Protein AF-A0A9D8TCL1-F1 (afdb_monomer_lite)

Radius of gyration: 21.87 Å; chains: 1; bounding box: 54×46×55 Å

pLDDT: mean 88.03, std 8.81, range [56.5, 97.75]

Secondary structure (DSSP, 8-state):
--HHHHHHHHHHHHHHHHHHHHHHHHTT--HHHHHHHHHHHHHHHTTHHHHHHHHHHHHTT----TTTTT------HHHHHHHHHHHHHHHHHHHHHHHTT-----S-THHHHHHHHTT-HHHHHHHHHHHHTSSS-HHHHHHHHHHHHIIIIIHHHHHHHHIIIIIIIH-

Structure (mmCIF, N/CA/C/O backbone):
data_AF-A0A9D8TCL1-F1
#
_entry.id   AF-A0A9D8TCL1-F1
#
loop_
_atom_site.group_PDB
_atom_site.id
_atom_site.type_symbol
_atom_site.label_atom_id
_atom_site.label_alt_id
_atom_site.label_comp_id
_atom_site.label_asym_id
_atom_site.label_entity_id
_atom_site.label_seq_id
_atom_site.pdbx_PDB_ins_code
_atom_site.Cartn_x
_atom_site.Cartn_y
_atom_site.Cartn_z
_atom_site.occupancy
_atom_site.B_iso_or_equiv
_atom_site.auth_seq_id
_atom_site.auth_comp_id
_atom_site.auth_asym_id
_atom_site.auth_atom_id
_atom_site.pdbx_PDB_model_num
ATOM 1 N N . MET A 1 1 ? -27.105 6.426 13.259 1.00 69.12 1 MET A N 1
ATOM 2 C CA . MET A 1 1 ? -26.573 5.905 11.973 1.00 69.12 1 MET A CA 1
ATOM 3 C C . MET A 1 1 ? -25.781 4.635 12.242 1.00 69.12 1 MET A C 1
ATOM 5 O O . MET A 1 1 ? -25.183 4.544 13.306 1.00 69.12 1 MET A O 1
ATOM 9 N N . LYS A 1 2 ? -25.764 3.662 11.319 1.00 86.25 2 LYS A N 1
ATOM 10 C CA . LYS A 1 2 ? -24.891 2.481 11.450 1.00 86.25 2 LYS A CA 1
ATOM 11 C C . LYS A 1 2 ? -23.418 2.914 11.441 1.00 86.25 2 LYS A C 1
ATOM 13 O O . LYS A 1 2 ? -23.067 3.850 10.721 1.00 86.25 2 LYS A O 1
ATOM 18 N N . LYS A 1 3 ? -22.569 2.212 12.196 1.00 86.38 3 LYS A N 1
ATOM 19 C CA . LYS A 1 3 ? -21.117 2.459 12.295 1.00 86.38 3 LYS A CA 1
ATOM 20 C C . LYS A 1 3 ? -20.435 2.512 10.922 1.00 86.38 3 LYS A C 1
ATOM 22 O O . LYS A 1 3 ? -19.649 3.414 10.655 1.00 86.38 3 LYS A O 1
ATOM 27 N N . SER A 1 4 ? -20.817 1.596 10.032 1.00 90.06 4 SER A N 1
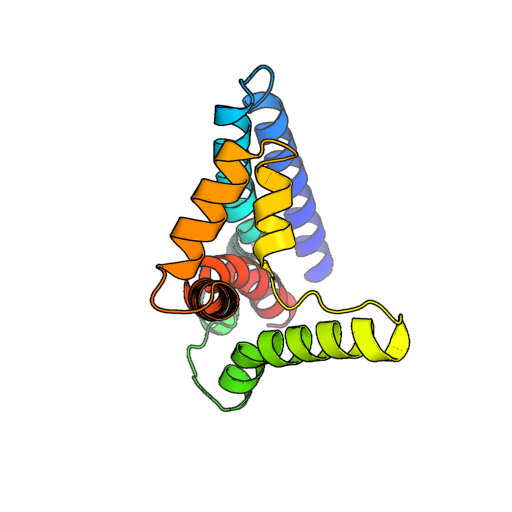ATOM 28 C CA . SER A 1 4 ? -20.366 1.550 8.636 1.00 90.06 4 SER A CA 1
ATOM 29 C C . SER A 1 4 ? -20.674 2.833 7.870 1.00 90.06 4 SER A C 1
ATOM 31 O O . SER A 1 4 ? -19.832 3.320 7.127 1.00 90.06 4 SER A O 1
ATOM 33 N N . ASN A 1 5 ? -21.855 3.418 8.082 1.00 92.81 5 ASN A N 1
ATOM 34 C CA . ASN A 1 5 ? -22.275 4.625 7.377 1.00 92.81 5 ASN A CA 1
ATOM 35 C C . ASN A 1 5 ? -21.518 5.846 7.901 1.00 92.81 5 ASN A C 1
ATOM 37 O O . ASN A 1 5 ? -21.100 6.678 7.109 1.00 92.81 5 ASN A O 1
ATOM 41 N N . GLN A 1 6 ? -21.316 5.947 9.220 1.00 92.69 6 GLN A N 1
ATOM 42 C CA . GLN A 1 6 ? -20.509 7.022 9.812 1.00 92.69 6 GLN A CA 1
ATOM 43 C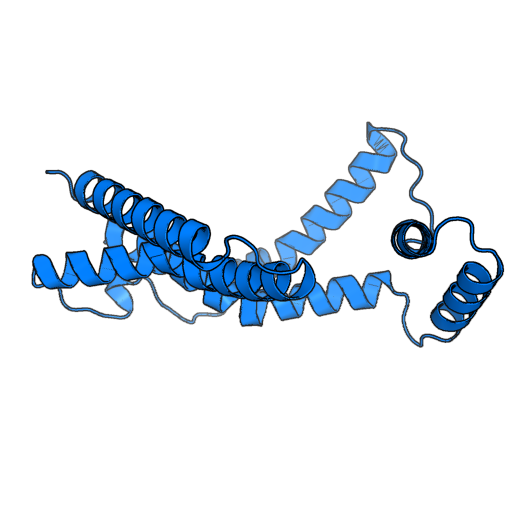 C . GLN A 1 6 ? -19.068 6.978 9.297 1.00 92.69 6 GLN A C 1
ATOM 45 O O . GLN A 1 6 ? -18.519 8.008 8.917 1.00 92.69 6 GLN A O 1
ATOM 50 N N . PHE A 1 7 ? -18.487 5.778 9.236 1.00 94.12 7 PHE A N 1
ATOM 51 C CA . PHE A 1 7 ? -17.155 5.560 8.689 1.00 94.12 7 PHE A CA 1
ATOM 52 C C . PHE A 1 7 ? -17.070 5.926 7.209 1.00 94.12 7 PHE A C 1
ATOM 54 O O . PHE A 1 7 ? -16.237 6.748 6.848 1.00 94.12 7 PHE A O 1
ATOM 61 N N . ALA A 1 8 ? -17.958 5.386 6.370 1.00 94.12 8 ALA A N 1
ATOM 62 C CA . ALA A 1 8 ? -17.958 5.659 4.936 1.00 94.12 8 ALA A CA 1
ATOM 63 C C . ALA A 1 8 ? -18.127 7.155 4.638 1.00 94.12 8 ALA A C 1
ATOM 65 O O . ALA A 1 8 ? -17.354 7.716 3.868 1.00 94.12 8 ALA A O 1
ATOM 66 N N . VAL A 1 9 ? -19.081 7.820 5.301 1.00 95.75 9 VAL A N 1
ATOM 67 C CA . VAL A 1 9 ? -19.299 9.267 5.152 1.00 95.75 9 VAL A CA 1
ATOM 68 C C . VAL A 1 9 ? -18.040 10.044 5.523 1.00 95.75 9 VAL A C 1
ATOM 70 O O . VAL A 1 9 ? -17.637 10.932 4.776 1.00 95.75 9 VAL A O 1
ATOM 73 N N . LEU A 1 10 ? -17.396 9.703 6.642 1.00 95.81 10 LEU A N 1
ATOM 74 C CA . LEU A 1 10 ? -16.198 10.408 7.085 1.00 95.81 10 LEU A CA 1
ATOM 75 C C . LEU A 1 10 ? -14.998 10.157 6.165 1.00 95.81 10 LEU A C 1
ATOM 77 O O . LEU A 1 10 ? -14.307 11.111 5.821 1.00 95.81 10 LEU A O 1
ATOM 81 N N . VAL A 1 11 ? -14.758 8.911 5.744 1.00 95.81 11 VAL A N 1
ATOM 82 C CA . VAL A 1 11 ? -13.676 8.578 4.802 1.00 95.81 11 VAL A CA 1
ATOM 83 C C . VAL A 1 11 ? -13.880 9.324 3.490 1.00 95.81 11 VAL A C 1
ATOM 85 O O . VAL A 1 11 ? -12.947 9.961 3.010 1.00 95.81 11 VAL A O 1
ATOM 88 N N . CYS A 1 12 ? -15.098 9.312 2.937 1.00 96.31 12 CYS A N 1
ATOM 89 C CA . CYS A 1 12 ? -15.417 10.050 1.718 1.00 96.31 12 CYS A CA 1
ATOM 90 C C . CYS A 1 12 ? -15.222 11.558 1.907 1.00 96.31 12 CYS A C 1
ATOM 92 O O . CYS A 1 12 ? -14.590 12.196 1.071 1.00 96.31 12 CYS A O 1
ATOM 94 N N . ALA A 1 13 ? -15.708 12.134 3.009 1.00 97.44 13 ALA A N 1
ATOM 95 C CA . ALA A 1 13 ? -15.544 13.559 3.282 1.00 97.44 13 ALA A CA 1
ATOM 96 C C . ALA A 1 13 ? -14.060 13.955 3.368 1.00 97.44 13 ALA A C 1
ATOM 98 O O . ALA A 1 13 ? -13.636 14.896 2.697 1.00 97.44 13 ALA A O 1
ATOM 99 N N . LEU A 1 14 ? -13.254 13.212 4.133 1.00 97.00 14 LEU A N 1
ATOM 100 C CA . LEU A 1 14 ? -11.813 13.457 4.233 1.00 97.00 14 LEU A CA 1
ATOM 101 C C . LEU A 1 14 ? -11.104 13.249 2.892 1.00 97.00 14 LEU A C 1
ATOM 103 O O . LEU A 1 14 ? -10.222 14.029 2.551 1.00 97.00 14 LEU A O 1
ATOM 107 N N . SER A 1 15 ? -11.512 12.243 2.120 1.00 97.00 15 SER A N 1
ATOM 108 C CA . SER A 1 15 ? -11.016 11.972 0.769 1.00 97.00 15 SER A CA 1
ATOM 109 C C . SER A 1 15 ? -11.240 13.157 -0.169 1.00 97.00 15 SER A C 1
ATOM 111 O O . SER A 1 15 ? -10.281 13.635 -0.775 1.00 97.00 15 SER A O 1
ATOM 113 N N . PHE A 1 16 ? -12.463 13.690 -0.242 1.00 97.44 16 PHE A N 1
ATOM 114 C CA . PHE A 1 16 ? -12.770 14.848 -1.084 1.00 97.44 16 PHE A CA 1
ATOM 115 C C . PHE A 1 16 ? -12.029 16.106 -0.633 1.00 97.44 16 PHE A C 1
ATOM 117 O O . PHE A 1 16 ? -11.515 16.842 -1.474 1.00 97.44 16 PHE A O 1
ATOM 124 N N . VAL A 1 17 ? -11.920 16.342 0.678 1.00 97.75 17 VAL A N 1
ATOM 125 C CA . VAL A 1 17 ? -11.144 17.469 1.218 1.00 97.75 17 VAL A CA 1
ATOM 126 C C . VAL A 1 17 ? -9.663 17.324 0.866 1.00 97.75 17 VAL A C 1
ATOM 128 O O . VAL A 1 17 ? -9.068 18.263 0.342 1.00 97.75 17 VAL A O 1
ATOM 131 N N . ALA A 1 18 ? -9.073 16.147 1.084 1.00 97.25 18 ALA A N 1
ATOM 132 C CA . ALA A 1 18 ? -7.676 15.874 0.763 1.00 97.25 18 ALA A CA 1
ATOM 133 C C . ALA A 1 18 ? -7.401 16.026 -0.740 1.00 97.25 18 ALA A C 1
ATOM 135 O O . ALA A 1 18 ? -6.431 16.677 -1.124 1.00 97.25 18 ALA A O 1
ATOM 136 N N . ALA A 1 19 ? -8.278 15.487 -1.591 1.00 96.00 19 ALA A N 1
ATOM 137 C CA . ALA A 1 19 ? -8.183 15.617 -3.041 1.00 96.00 19 ALA A CA 1
ATOM 138 C C . ALA A 1 19 ? -8.330 17.077 -3.499 1.00 96.00 19 ALA A C 1
ATOM 140 O O . ALA A 1 19 ? -7.582 17.523 -4.366 1.00 96.00 19 ALA A O 1
ATOM 141 N N . GLY A 1 20 ? -9.244 17.839 -2.892 1.00 97.19 20 GLY A N 1
ATOM 142 C CA . GLY A 1 20 ? -9.421 19.265 -3.164 1.00 97.19 20 GLY A CA 1
ATOM 143 C C . GLY A 1 20 ? -8.183 20.082 -2.795 1.00 97.19 20 GLY A C 1
ATOM 144 O O . GLY A 1 20 ? -7.703 20.868 -3.610 1.00 97.19 20 GLY A O 1
ATOM 145 N N . ILE A 1 21 ? -7.615 19.847 -1.608 1.00 97.00 21 ILE A N 1
ATOM 146 C CA . ILE A 1 21 ? -6.363 20.482 -1.170 1.00 97.00 21 ILE A CA 1
ATOM 147 C C . ILE A 1 21 ? -5.227 20.128 -2.131 1.00 97.00 21 ILE A C 1
ATOM 149 O O . ILE A 1 21 ? -4.521 21.021 -2.600 1.00 97.00 21 ILE A O 1
ATOM 153 N N . PHE A 1 22 ? -5.063 18.846 -2.465 1.00 96.88 22 PHE A N 1
ATOM 154 C CA . PHE A 1 22 ? -4.042 18.390 -3.406 1.00 96.88 22 PHE A CA 1
ATOM 155 C C . PHE A 1 22 ? -4.186 19.065 -4.771 1.00 96.88 22 PHE A C 1
ATOM 157 O O . PHE A 1 22 ? -3.227 19.626 -5.293 1.00 96.88 22 PHE A O 1
ATOM 164 N N . TYR A 1 23 ? -5.393 19.077 -5.331 1.00 96.25 23 TYR A N 1
ATOM 165 C CA . TYR A 1 23 ? -5.664 19.712 -6.613 1.00 96.25 23 TYR A CA 1
ATOM 166 C C . TYR A 1 23 ? -5.338 21.210 -6.600 1.00 96.25 23 TYR A C 1
ATOM 168 O O . TYR A 1 23 ? -4.656 21.697 -7.497 1.00 96.25 23 TYR A O 1
ATOM 176 N N . LEU A 1 24 ? -5.781 21.946 -5.577 1.00 97.06 24 LEU A N 1
ATOM 177 C CA . LEU A 1 24 ? -5.541 23.388 -5.478 1.00 97.06 24 LEU A CA 1
ATOM 178 C C . LEU A 1 24 ? -4.060 23.722 -5.266 1.00 97.06 24 LEU A C 1
ATOM 180 O O . LEU A 1 24 ? -3.554 24.657 -5.879 1.00 97.06 24 LEU A O 1
ATOM 184 N N . SER A 1 25 ? -3.370 22.945 -4.432 1.00 94.94 25 SER A N 1
ATOM 185 C CA . SER A 1 25 ? -1.954 23.150 -4.102 1.00 94.94 25 SER A CA 1
ATOM 186 C C . SER A 1 25 ? -0.998 22.775 -5.228 1.00 94.94 25 SER A C 1
ATOM 188 O O . SER A 1 25 ? 0.100 23.314 -5.274 1.00 94.94 25 SER A O 1
ATOM 190 N N . THR A 1 26 ? -1.396 21.883 -6.138 1.00 95.69 26 THR A N 1
ATOM 191 C CA . THR A 1 26 ? -0.528 21.397 -7.225 1.00 95.69 26 THR A CA 1
ATOM 192 C C . THR A 1 26 ? -0.750 22.096 -8.565 1.00 95.69 26 THR A C 1
ATOM 194 O O . THR A 1 26 ? -0.031 21.835 -9.533 1.00 95.69 26 THR A O 1
ATOM 197 N N . ARG A 1 27 ? -1.716 23.020 -8.642 1.00 93.19 27 ARG A N 1
ATOM 198 C CA . ARG A 1 27 ? -1.981 23.807 -9.852 1.00 93.19 27 ARG A CA 1
ATOM 199 C C . ARG A 1 27 ? -0.746 24.598 -10.284 1.00 93.19 27 ARG A C 1
ATOM 201 O O . ARG A 1 27 ? -0.172 25.350 -9.505 1.00 93.19 27 ARG A O 1
ATOM 208 N N . GLY A 1 28 ? -0.378 24.458 -11.557 1.00 91.94 28 GLY A N 1
ATOM 209 C CA . GLY A 1 28 ? 0.726 25.207 -12.164 1.00 91.94 28 GLY A CA 1
ATOM 210 C C . GLY A 1 28 ? 2.126 24.743 -11.752 1.00 91.94 28 GLY A C 1
ATOM 211 O O . GLY A 1 28 ? 3.098 25.401 -12.112 1.00 91.94 28 GLY A O 1
ATOM 212 N N . MET A 1 29 ? 2.253 23.630 -11.019 1.00 95.12 29 MET A N 1
ATOM 213 C CA . MET A 1 29 ? 3.559 23.025 -10.760 1.00 95.12 29 MET A CA 1
ATOM 214 C C . MET A 1 29 ? 4.162 22.435 -12.033 1.00 95.12 29 MET A C 1
ATOM 216 O O . MET A 1 29 ? 3.454 21.917 -12.898 1.00 95.12 29 MET A O 1
ATOM 220 N N . ASP A 1 30 ? 5.491 22.462 -12.111 1.00 95.88 30 ASP A N 1
ATOM 221 C CA . ASP A 1 30 ? 6.225 21.703 -13.114 1.00 95.88 30 ASP A CA 1
ATOM 222 C C . ASP A 1 30 ? 6.029 20.188 -12.926 1.00 95.88 30 ASP A C 1
ATOM 224 O O . ASP A 1 30 ? 5.715 19.703 -11.833 1.00 95.88 30 ASP A O 1
ATOM 228 N N . ALA A 1 31 ? 6.234 19.432 -14.007 1.00 93.19 31 ALA A N 1
ATOM 229 C CA . ALA A 1 31 ? 5.980 17.995 -14.034 1.00 93.19 31 ALA A CA 1
ATOM 230 C C . ALA A 1 31 ? 6.785 17.231 -12.969 1.00 93.19 31 ALA A C 1
ATOM 232 O O . ALA A 1 31 ? 6.252 16.323 -12.334 1.00 93.19 31 ALA A O 1
ATOM 233 N N . THR A 1 32 ? 8.041 17.610 -12.729 1.00 93.12 32 THR A N 1
ATOM 234 C CA . THR A 1 32 ? 8.915 16.915 -11.777 1.00 93.12 32 THR A CA 1
ATOM 235 C C . THR A 1 32 ? 8.430 17.107 -10.343 1.00 93.12 32 THR A C 1
ATOM 237 O O . THR A 1 32 ? 8.250 16.127 -9.617 1.00 93.12 32 THR A O 1
ATOM 240 N N . LYS A 1 33 ? 8.145 18.349 -9.930 1.00 93.06 33 LYS A N 1
ATOM 241 C CA . LYS A 1 33 ? 7.588 18.623 -8.595 1.00 93.06 33 LYS A CA 1
ATOM 242 C C . LYS A 1 33 ? 6.219 17.985 -8.410 1.00 93.06 33 LYS A C 1
ATOM 244 O O . LYS A 1 33 ? 5.965 17.404 -7.354 1.00 93.06 33 LYS A O 1
ATOM 249 N N . PHE A 1 34 ? 5.372 18.042 -9.439 1.00 94.50 34 PHE A N 1
ATOM 250 C CA . PHE A 1 34 ? 4.062 17.405 -9.414 1.00 94.50 34 PHE A CA 1
ATOM 251 C C . PHE A 1 34 ? 4.175 15.903 -9.138 1.00 94.50 34 PHE A C 1
ATOM 253 O O . PHE A 1 34 ? 3.478 15.396 -8.263 1.00 94.50 34 PHE A O 1
ATOM 260 N N . GLN A 1 35 ? 5.077 15.189 -9.823 1.00 93.19 35 GLN A N 1
ATOM 261 C CA . GLN A 1 35 ? 5.250 13.747 -9.618 1.00 93.19 35 GLN A CA 1
ATOM 262 C C . GLN A 1 35 ? 5.712 13.407 -8.197 1.00 93.19 35 GLN A C 1
ATOM 264 O O . GLN A 1 35 ? 5.148 12.502 -7.580 1.00 93.19 35 GLN A O 1
ATOM 269 N N . THR A 1 36 ? 6.675 14.151 -7.649 1.00 93.75 36 THR A N 1
ATOM 270 C CA . THR A 1 36 ? 7.162 13.932 -6.278 1.00 93.75 36 THR A CA 1
ATOM 271 C C . THR A 1 36 ? 6.061 14.168 -5.244 1.00 93.75 36 THR A C 1
ATOM 273 O O . THR A 1 36 ? 5.839 13.334 -4.366 1.00 93.75 36 THR A O 1
ATOM 276 N N . ILE A 1 37 ? 5.326 15.276 -5.364 1.00 95.31 37 ILE A N 1
ATOM 277 C CA . ILE A 1 37 ? 4.239 15.612 -4.434 1.00 95.31 37 ILE A CA 1
ATOM 278 C C . ILE A 1 37 ? 3.082 14.622 -4.576 1.00 95.31 37 ILE A C 1
ATOM 280 O O . ILE A 1 37 ? 2.518 14.198 -3.570 1.00 95.31 37 ILE A O 1
ATOM 284 N N . ARG A 1 38 ? 2.763 14.188 -5.801 1.00 95.25 38 ARG A N 1
ATOM 285 C CA . ARG A 1 38 ? 1.757 13.152 -6.062 1.00 95.25 38 ARG A CA 1
ATOM 286 C C . ARG A 1 38 ? 2.118 11.833 -5.394 1.00 95.25 38 ARG A C 1
ATOM 288 O O . ARG A 1 38 ? 1.248 11.239 -4.766 1.00 95.25 38 ARG A O 1
ATOM 295 N N . ALA A 1 39 ? 3.370 11.391 -5.508 1.00 93.25 39 ALA A N 1
ATOM 296 C CA . ALA A 1 39 ? 3.828 10.157 -4.880 1.00 93.25 39 ALA A CA 1
ATOM 297 C C . ALA A 1 39 ? 3.651 10.221 -3.356 1.00 93.25 39 ALA A C 1
ATOM 299 O O . ALA A 1 39 ? 3.000 9.352 -2.778 1.00 93.25 39 ALA A O 1
ATOM 300 N N . LEU A 1 40 ? 4.125 11.299 -2.720 1.00 94.12 40 LEU A N 1
ATOM 301 C CA . LEU A 1 40 ? 3.955 11.510 -1.279 1.00 94.12 40 LEU A CA 1
ATOM 302 C C . LEU A 1 40 ? 2.479 11.552 -0.881 1.00 94.12 40 LEU A C 1
ATOM 304 O O . LEU A 1 40 ? 2.070 10.832 0.028 1.00 94.12 40 LEU A O 1
ATOM 308 N N . PHE A 1 41 ? 1.671 12.348 -1.584 1.00 95.94 41 PHE A N 1
ATOM 309 C CA . PHE A 1 41 ? 0.241 12.446 -1.322 1.00 95.94 41 PHE A CA 1
ATOM 310 C C . PHE A 1 41 ? -0.429 11.077 -1.411 1.00 95.94 41 PHE A C 1
ATOM 312 O O . PHE A 1 41 ? -1.119 10.701 -0.474 1.00 95.94 41 PHE A O 1
ATOM 319 N N . SER A 1 42 ? -0.182 10.306 -2.475 1.00 92.81 42 SER A N 1
ATOM 320 C CA . SER A 1 42 ? -0.784 8.980 -2.646 1.00 92.81 42 SER A CA 1
ATOM 321 C C . SER A 1 42 ? -0.412 8.009 -1.525 1.00 92.81 42 SER A C 1
ATOM 323 O O . SER A 1 42 ? -1.291 7.318 -1.015 1.00 92.81 42 SER A O 1
ATOM 325 N N . SER A 1 43 ? 0.844 8.024 -1.068 1.00 92.19 43 SER A N 1
ATOM 326 C CA . SER A 1 43 ? 1.284 7.204 0.060 1.00 92.19 43 SER A CA 1
ATOM 327 C C . SER A 1 43 ? 0.546 7.580 1.343 1.00 9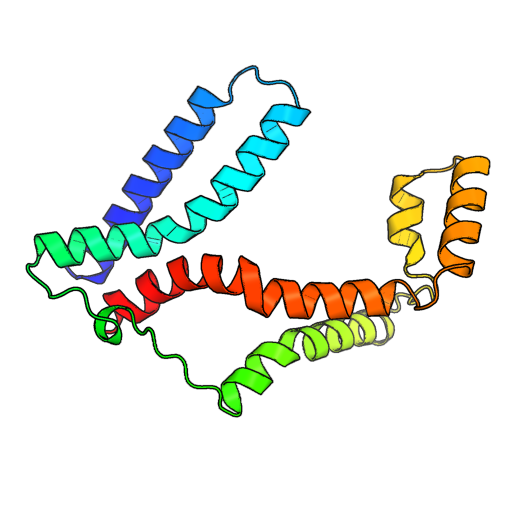2.19 43 SER A C 1
ATOM 329 O O . SER A 1 43 ? 0.010 6.717 2.029 1.00 92.19 43 SER A O 1
ATOM 331 N N . PHE A 1 44 ? 0.456 8.875 1.664 1.00 93.62 44 PHE A N 1
ATOM 332 C CA . PHE A 1 44 ? -0.222 9.311 2.888 1.00 93.62 44 PHE A CA 1
ATOM 333 C C . PHE A 1 44 ? -1.748 9.224 2.806 1.00 93.62 44 PHE A C 1
ATOM 335 O O . PHE A 1 44 ? -2.417 9.067 3.827 1.00 93.62 44 PHE A O 1
ATOM 342 N N . TYR A 1 45 ? -2.305 9.275 1.600 1.00 94.94 45 TYR A N 1
ATOM 343 C CA . TYR A 1 45 ? -3.732 9.133 1.353 1.00 94.94 45 TYR A CA 1
ATOM 344 C C . TYR A 1 45 ? -4.258 7.750 1.776 1.00 94.94 45 TYR A C 1
ATOM 346 O O . TYR A 1 45 ? -5.392 7.645 2.242 1.00 94.94 45 TYR A O 1
ATOM 354 N N . MET A 1 46 ? -3.420 6.706 1.735 1.00 94.19 46 MET A N 1
ATOM 355 C CA . MET A 1 46 ? -3.761 5.366 2.244 1.00 94.19 46 MET A CA 1
ATOM 356 C C . MET A 1 46 ? -4.050 5.340 3.756 1.00 94.19 46 MET A C 1
ATOM 358 O O . MET A 1 46 ? -4.688 4.414 4.250 1.00 94.19 46 MET A O 1
ATOM 362 N N . PHE A 1 47 ? -3.652 6.368 4.517 1.00 95.56 47 PHE A N 1
ATOM 363 C CA . PHE A 1 47 ? -3.984 6.474 5.942 1.00 95.56 47 PHE A CA 1
ATOM 364 C C . PHE A 1 47 ? -5.356 7.093 6.219 1.00 95.56 47 PHE A C 1
ATOM 366 O O . PHE A 1 47 ? -5.759 7.151 7.382 1.00 95.56 47 PHE A O 1
ATOM 373 N N . LEU A 1 48 ? -6.105 7.543 5.206 1.00 95.44 48 LEU A N 1
ATOM 374 C CA . LEU A 1 48 ? -7.434 8.119 5.427 1.00 95.44 48 LEU A CA 1
ATOM 375 C C . LEU A 1 48 ? -8.397 7.177 6.176 1.00 95.44 48 LEU A C 1
ATOM 377 O O . LEU A 1 48 ? -9.026 7.650 7.125 1.00 95.44 48 LEU A O 1
ATOM 381 N N . PRO A 1 49 ? -8.486 5.865 5.866 1.00 94.56 49 PRO A N 1
ATOM 382 C CA . PRO A 1 49 ? -9.302 4.927 6.639 1.00 94.56 49 PRO A CA 1
ATOM 383 C C . PRO A 1 49 ? -8.899 4.869 8.121 1.00 94.56 49 PRO A C 1
ATOM 385 O O . PRO A 1 49 ? -9.764 4.915 9.001 1.00 94.56 49 PRO A O 1
ATOM 388 N N . LEU A 1 50 ? -7.595 4.840 8.419 1.00 94.75 50 LEU A N 1
ATOM 389 C CA . LEU A 1 50 ? -7.089 4.908 9.791 1.00 94.75 50 LEU A CA 1
ATOM 390 C C . LEU A 1 50 ? -7.495 6.225 10.459 1.00 94.75 50 LEU A C 1
ATOM 392 O O . LEU A 1 50 ? -8.061 6.197 11.548 1.00 94.75 50 LEU A O 1
ATOM 396 N N . ILE A 1 51 ? -7.272 7.372 9.819 1.00 95.38 51 ILE A N 1
ATOM 397 C CA . ILE A 1 51 ? -7.631 8.682 10.383 1.00 95.38 51 ILE A CA 1
ATOM 398 C C . ILE A 1 51 ? -9.131 8.734 10.697 1.00 95.38 51 ILE A C 1
ATOM 400 O O . ILE A 1 51 ? -9.513 9.103 11.808 1.00 95.38 51 ILE A O 1
ATOM 404 N N . SER A 1 52 ? -9.986 8.289 9.771 1.00 94.81 52 SER A N 1
ATOM 405 C CA . SER A 1 52 ? -11.431 8.209 9.998 1.00 94.81 52 SER A CA 1
ATOM 406 C C . SER A 1 52 ? -11.786 7.311 11.179 1.00 94.81 52 SER A C 1
ATOM 408 O O . SER A 1 52 ? -12.637 7.677 11.991 1.00 94.81 52 SER A O 1
ATOM 410 N N . SER A 1 53 ? -11.118 6.163 11.319 1.00 93.56 53 SER A N 1
ATOM 411 C CA . SER A 1 53 ? -11.338 5.284 12.467 1.00 93.56 53 SER A CA 1
ATOM 412 C C . SER A 1 53 ? -10.957 5.945 13.789 1.00 93.56 53 SER A C 1
ATOM 414 O O . SER A 1 53 ? -11.748 5.913 14.728 1.00 93.56 53 SER A O 1
ATOM 416 N N . LEU A 1 54 ? -9.799 6.609 13.859 1.00 94.12 54 LEU A N 1
ATOM 417 C CA . LEU A 1 54 ? -9.317 7.269 15.071 1.00 94.12 54 LEU A CA 1
ATOM 418 C C . LEU A 1 54 ? -10.242 8.416 15.486 1.00 94.12 54 LEU A C 1
ATOM 420 O O . LEU A 1 54 ? -10.603 8.520 16.660 1.00 94.12 54 LEU A O 1
ATOM 424 N N . VAL A 1 55 ? -10.685 9.228 14.522 1.00 94.69 55 VAL A N 1
ATOM 425 C CA . VAL A 1 55 ? -11.649 10.313 14.749 1.00 94.69 55 VAL A CA 1
ATOM 426 C C . VAL A 1 55 ? -12.961 9.755 15.297 1.00 94.69 55 VAL A C 1
ATOM 428 O O . VAL A 1 55 ? -13.443 10.217 16.329 1.00 94.69 55 VAL A O 1
ATOM 431 N N . LEU A 1 56 ? -13.525 8.719 14.673 1.00 93.56 56 LEU A N 1
ATOM 432 C CA . LEU A 1 56 ? -14.782 8.139 15.143 1.00 93.56 56 LEU A CA 1
ATOM 433 C C . LEU A 1 56 ? -14.642 7.399 16.472 1.00 93.56 56 LEU A C 1
ATOM 435 O O . LEU A 1 56 ? -15.580 7.398 17.265 1.00 93.56 56 LEU A O 1
ATOM 439 N N . MET A 1 57 ? -13.507 6.758 16.742 1.00 91.88 57 MET A N 1
ATOM 440 C CA . MET A 1 57 ? -13.239 6.171 18.054 1.00 91.88 57 MET A CA 1
ATOM 441 C C . MET A 1 57 ? -13.206 7.249 19.126 1.00 91.88 57 MET A C 1
ATOM 443 O O . MET A 1 57 ? -13.820 7.066 20.171 1.00 91.88 57 MET A O 1
ATOM 447 N N . LYS A 1 58 ? -12.569 8.388 18.839 1.00 92.56 58 LYS A N 1
ATOM 448 C CA . LYS A 1 58 ? -12.521 9.524 19.755 1.00 92.56 58 LYS A CA 1
ATOM 449 C C . LYS A 1 58 ? -13.900 10.144 19.992 1.00 92.56 58 LYS A C 1
ATOM 451 O O . LYS A 1 58 ? -14.225 10.412 21.137 1.00 92.56 58 LYS A O 1
ATOM 456 N N . ILE A 1 59 ? -14.709 10.324 18.944 1.00 93.12 59 ILE A N 1
ATOM 457 C CA . ILE A 1 59 ? -16.079 10.865 19.047 1.00 93.12 59 ILE A CA 1
ATOM 458 C C . ILE A 1 59 ? -16.992 9.950 19.872 1.00 93.12 59 ILE A C 1
ATOM 460 O O . ILE A 1 59 ? -17.869 10.429 20.577 1.00 93.12 59 ILE A O 1
ATOM 464 N N . ASN A 1 60 ? -16.797 8.634 19.776 1.00 90.06 60 ASN A N 1
ATOM 465 C CA . ASN A 1 60 ? -17.613 7.646 20.482 1.00 90.06 60 ASN A CA 1
ATOM 466 C C . ASN A 1 60 ? -16.970 7.163 21.799 1.00 90.06 60 ASN A C 1
ATOM 468 O O . ASN A 1 60 ? -17.316 6.078 22.266 1.00 90.06 60 ASN A O 1
ATOM 472 N N . ASP A 1 61 ? -15.984 7.892 22.335 1.00 87.75 61 ASP A N 1
ATOM 473 C CA . ASP A 1 61 ? -15.243 7.568 23.567 1.00 87.75 61 ASP A CA 1
ATOM 474 C C . ASP A 1 61 ? -14.696 6.126 23.640 1.00 87.75 61 ASP A C 1
ATOM 476 O O . ASP A 1 61 ? -14.539 5.521 24.705 1.00 87.75 61 ASP A O 1
ATOM 480 N N . LYS A 1 62 ? -14.352 5.549 22.484 1.00 86.44 62 LYS A N 1
ATOM 481 C CA . LYS A 1 62 ? -13.729 4.227 22.396 1.00 86.44 62 LYS A CA 1
ATOM 482 C C . LYS A 1 62 ? -12.225 4.333 22.628 1.00 86.44 62 LYS A C 1
ATOM 484 O O . LYS A 1 62 ? -11.532 5.131 21.999 1.00 86.44 62 LYS A O 1
ATOM 489 N N . LYS A 1 63 ? -11.693 3.453 23.482 1.00 86.88 63 LYS A N 1
ATOM 490 C CA . LYS A 1 63 ? -10.247 3.350 23.724 1.00 86.88 63 LYS A CA 1
ATOM 491 C C . LYS A 1 63 ? -9.510 2.936 22.448 1.00 86.88 63 LYS A C 1
ATOM 493 O O . LYS A 1 63 ? -9.790 1.881 21.877 1.00 86.88 63 LYS A O 1
ATOM 498 N N . ILE A 1 64 ? -8.527 3.737 22.047 1.00 88.44 64 ILE A N 1
ATOM 499 C CA . ILE A 1 64 ? -7.609 3.423 20.948 1.00 88.44 64 ILE A CA 1
ATOM 500 C C . ILE A 1 64 ? -6.615 2.383 21.460 1.00 88.44 64 ILE A C 1
ATOM 502 O O . ILE A 1 64 ? -5.765 2.673 22.296 1.00 88.44 64 ILE A O 1
ATOM 506 N N . THR A 1 65 ? -6.772 1.144 21.006 1.00 86.12 65 THR A N 1
ATOM 507 C CA . THR A 1 65 ? -5.931 0.009 21.403 1.00 86.12 65 THR A CA 1
ATOM 508 C C . THR A 1 65 ? -5.496 -0.763 20.165 1.00 86.12 65 THR A C 1
ATOM 510 O O . THR A 1 65 ? -6.182 -0.733 19.144 1.00 86.12 65 THR A O 1
ATOM 513 N N . SER A 1 66 ? -4.390 -1.506 20.259 1.00 81.81 66 SER A N 1
ATOM 514 C CA . SER A 1 66 ? -3.923 -2.386 19.176 1.00 81.81 66 SER A CA 1
ATOM 515 C C . SER A 1 66 ? -5.005 -3.373 18.729 1.00 81.81 66 SER A C 1
ATOM 517 O O . SER A 1 66 ? -5.199 -3.578 17.535 1.00 81.81 66 SER A O 1
ATOM 519 N N . LYS A 1 67 ? -5.786 -3.907 19.677 1.00 82.44 67 LYS A N 1
ATOM 520 C CA . LYS A 1 67 ? -6.922 -4.793 19.394 1.00 82.44 67 LYS A CA 1
ATOM 521 C C . LYS A 1 67 ? -8.017 -4.091 18.589 1.00 82.44 67 LYS A C 1
ATOM 523 O O . LYS A 1 67 ? -8.508 -4.664 17.625 1.00 82.44 67 LYS A O 1
ATOM 528 N N . ALA A 1 68 ? -8.360 -2.852 18.945 1.00 81.19 68 ALA A N 1
ATOM 529 C CA . ALA A 1 68 ? -9.358 -2.068 18.217 1.00 81.19 68 ALA A CA 1
ATOM 530 C C . ALA A 1 68 ? -8.912 -1.688 16.793 1.00 81.19 68 ALA A C 1
ATOM 532 O O . ALA A 1 68 ? -9.758 -1.475 15.935 1.00 81.19 68 ALA A O 1
ATOM 533 N N . LEU A 1 69 ? -7.602 -1.647 16.530 1.00 84.44 69 LEU A N 1
ATOM 534 C CA . LEU A 1 69 ? -7.028 -1.439 15.195 1.00 84.44 69 LEU A CA 1
ATOM 535 C C . LEU A 1 69 ? -6.678 -2.756 14.480 1.00 84.44 69 LEU A C 1
ATOM 537 O O . LEU A 1 69 ? -6.042 -2.731 13.433 1.00 84.44 69 LEU A O 1
ATOM 541 N N . ALA A 1 70 ? -7.050 -3.912 15.047 1.00 84.25 70 ALA A N 1
ATOM 542 C CA . ALA A 1 70 ? -6.666 -5.239 14.553 1.00 84.25 70 ALA A CA 1
ATOM 543 C C . ALA A 1 70 ? -5.149 -5.399 14.292 1.00 84.25 70 ALA A C 1
ATOM 545 O O . ALA A 1 70 ? -4.730 -6.170 13.423 1.00 84.25 70 ALA A O 1
ATOM 546 N N . ALA A 1 71 ? -4.325 -4.679 15.058 1.00 82.44 71 ALA A N 1
ATOM 547 C CA . ALA A 1 71 ? -2.877 -4.696 14.966 1.00 82.44 71 ALA A CA 1
ATOM 548 C C . ALA A 1 71 ? -2.321 -5.833 15.830 1.00 82.44 71 ALA A C 1
ATOM 550 O O . ALA A 1 71 ? -2.325 -5.767 17.061 1.00 82.44 71 ALA A O 1
ATOM 551 N N . SER A 1 72 ? -1.827 -6.887 15.184 1.00 81.69 72 SER A N 1
ATOM 552 C CA . SER A 1 72 ? -1.090 -7.957 15.854 1.00 81.69 72 SER A CA 1
ATOM 553 C C . SER A 1 72 ? 0.083 -8.399 14.997 1.00 81.69 72 SER A C 1
ATOM 555 O O . SER A 1 72 ? -0.111 -8.779 13.844 1.00 81.69 72 SER A O 1
ATOM 557 N N . PHE A 1 73 ? 1.282 -8.403 15.571 1.00 79.81 73 PHE A N 1
ATOM 558 C CA . PHE A 1 73 ? 2.466 -8.914 14.894 1.00 79.81 73 PHE A CA 1
ATOM 559 C C . PHE A 1 73 ? 2.644 -10.389 15.258 1.00 79.81 73 PHE A C 1
ATOM 561 O O . PHE A 1 73 ? 3.188 -10.727 16.308 1.00 79.81 73 PHE A O 1
ATOM 568 N N . LYS A 1 74 ? 2.087 -11.275 14.429 1.00 85.69 74 LYS A N 1
ATOM 569 C CA . LYS A 1 74 ? 2.227 -12.727 14.577 1.00 85.69 74 LYS A CA 1
ATOM 570 C C . LYS A 1 74 ? 2.609 -13.319 13.232 1.00 85.69 74 LYS A C 1
ATOM 572 O O . LYS A 1 74 ? 1.768 -13.422 12.344 1.00 85.69 74 LYS A O 1
ATOM 577 N N . ILE A 1 75 ? 3.871 -13.712 13.100 1.00 86.62 75 ILE A N 1
ATOM 578 C CA . ILE A 1 75 ? 4.328 -14.459 11.932 1.00 86.62 75 ILE A CA 1
ATOM 579 C C . ILE A 1 75 ? 3.800 -15.885 12.084 1.00 86.62 75 ILE A C 1
ATOM 581 O O . ILE A 1 75 ? 4.130 -16.588 13.036 1.00 86.62 75 ILE A O 1
ATOM 585 N N . ASN A 1 76 ? 2.922 -16.284 11.172 1.00 91.94 76 ASN A N 1
ATOM 586 C CA . ASN A 1 76 ? 2.367 -17.628 11.085 1.00 91.94 76 ASN A CA 1
ATOM 587 C C . ASN A 1 76 ? 2.396 -18.096 9.622 1.00 91.94 76 ASN A C 1
ATOM 589 O O . ASN A 1 76 ? 2.773 -17.342 8.724 1.00 91.94 76 ASN A O 1
ATOM 593 N N . TRP A 1 77 ? 1.973 -19.333 9.368 1.00 94.06 77 TRP A N 1
ATOM 594 C CA . TRP A 1 77 ? 1.931 -19.865 8.005 1.00 94.06 77 TRP A CA 1
ATOM 595 C C . TRP A 1 77 ? 1.074 -19.026 7.054 1.00 94.06 77 TRP A C 1
ATOM 597 O O . TRP A 1 77 ? 1.467 -18.838 5.908 1.00 94.06 77 TRP A O 1
ATOM 607 N N . ALA A 1 78 ? -0.038 -18.453 7.525 1.00 91.31 78 ALA A N 1
ATOM 608 C CA . ALA A 1 78 ? -0.866 -17.568 6.706 1.00 91.31 78 ALA A CA 1
ATOM 609 C C . ALA A 1 78 ? -0.124 -16.282 6.303 1.00 91.31 78 ALA A C 1
ATOM 611 O O . ALA A 1 78 ? -0.285 -15.819 5.180 1.00 91.31 78 ALA A O 1
ATOM 612 N N . TRP A 1 79 ? 0.726 -15.736 7.177 1.00 90.00 79 TRP A N 1
ATOM 613 C CA . TRP A 1 79 ? 1.576 -14.586 6.867 1.00 90.00 79 TRP A CA 1
ATOM 614 C C . TRP A 1 79 ? 2.597 -14.918 5.776 1.00 90.00 79 TRP A C 1
ATOM 616 O O . TRP A 1 79 ? 2.737 -14.163 4.819 1.00 90.00 79 TRP A O 1
ATOM 626 N N . ILE A 1 80 ? 3.262 -16.076 5.879 1.00 92.00 80 ILE A N 1
ATOM 627 C CA . ILE A 1 80 ? 4.226 -16.536 4.866 1.00 92.00 80 ILE A CA 1
ATOM 628 C C . ILE A 1 80 ? 3.515 -16.760 3.526 1.00 92.00 80 ILE A C 1
ATOM 630 O O . ILE A 1 80 ? 3.991 -16.296 2.494 1.00 92.00 80 ILE A O 1
ATOM 634 N N . PHE A 1 81 ? 2.347 -17.410 3.541 1.00 93.38 81 PHE A N 1
ATOM 635 C CA . PHE A 1 81 ? 1.529 -17.598 2.343 1.00 93.38 81 PHE A CA 1
ATOM 636 C C . PHE A 1 81 ? 1.107 -16.269 1.719 1.00 93.38 81 PHE A C 1
ATOM 638 O O . PHE A 1 81 ? 1.251 -16.099 0.513 1.00 93.38 81 PHE A O 1
ATOM 645 N N . ALA A 1 82 ? 0.628 -15.315 2.520 1.00 90.12 82 ALA A N 1
ATOM 646 C CA . ALA A 1 82 ? 0.249 -13.995 2.031 1.00 90.12 82 ALA A CA 1
ATOM 647 C C . ALA A 1 82 ? 1.446 -13.269 1.403 1.00 90.12 82 ALA A C 1
ATOM 649 O O . ALA A 1 82 ? 1.310 -12.702 0.321 1.00 90.12 82 ALA A O 1
ATOM 650 N N . TRP A 1 83 ? 2.624 -13.348 2.026 1.00 91.94 83 TRP A N 1
ATOM 651 C CA . TRP A 1 83 ? 3.840 -12.717 1.520 1.00 91.94 83 TRP A CA 1
ATOM 652 C C . TRP A 1 83 ? 4.365 -13.348 0.224 1.00 91.94 83 TRP A C 1
ATOM 654 O O . TRP A 1 83 ? 4.798 -12.622 -0.666 1.00 91.94 83 TRP A O 1
ATOM 664 N N . LEU A 1 84 ? 4.301 -14.676 0.085 1.00 94.31 84 LEU A N 1
ATOM 665 C CA . LEU A 1 84 ? 4.751 -15.381 -1.122 1.00 94.31 84 LEU A CA 1
ATOM 666 C C . LEU A 1 84 ? 3.677 -15.455 -2.217 1.00 94.31 84 LEU A C 1
ATOM 668 O O . LEU A 1 84 ? 4.000 -15.743 -3.370 1.00 94.31 84 LEU A O 1
ATOM 672 N N . SER A 1 85 ? 2.412 -15.162 -1.899 1.00 94.06 85 SER A N 1
ATOM 673 C CA . SER A 1 85 ? 1.309 -15.182 -2.868 1.00 94.06 85 SER A CA 1
ATOM 674 C C . SER A 1 85 ? 1.553 -14.332 -4.123 1.00 94.06 85 SER A C 1
ATOM 676 O O . SER A 1 85 ? 1.233 -14.822 -5.208 1.00 94.06 85 SER A O 1
ATOM 678 N N . PRO A 1 86 ? 2.189 -13.140 -4.072 1.00 92.06 86 PRO A N 1
ATOM 679 C CA . PRO A 1 86 ? 2.478 -12.374 -5.278 1.00 92.06 86 PRO A CA 1
ATOM 680 C C . PRO A 1 86 ? 3.427 -13.113 -6.225 1.00 92.06 86 PRO A C 1
ATOM 682 O O . PRO A 1 86 ? 3.274 -12.991 -7.432 1.00 92.06 86 PRO A O 1
ATOM 685 N N . ILE A 1 87 ? 4.358 -13.927 -5.710 1.00 93.75 87 ILE A N 1
ATOM 686 C CA . ILE A 1 87 ? 5.253 -14.748 -6.543 1.00 93.75 87 ILE A CA 1
ATOM 687 C C . ILE A 1 87 ? 4.426 -15.754 -7.339 1.00 93.75 87 ILE A C 1
ATOM 689 O O . ILE A 1 87 ? 4.570 -15.860 -8.555 1.00 93.75 87 ILE A O 1
ATOM 693 N N . VAL A 1 88 ? 3.519 -16.455 -6.655 1.00 94.94 88 VAL A N 1
ATOM 694 C CA . VAL A 1 88 ? 2.607 -17.412 -7.289 1.00 94.94 88 VAL A CA 1
ATOM 695 C C . VAL A 1 88 ? 1.770 -16.713 -8.359 1.00 94.94 88 VAL A C 1
ATOM 697 O O . VAL A 1 88 ? 1.660 -17.227 -9.468 1.00 94.94 88 VAL A O 1
ATOM 700 N N . MET A 1 89 ? 1.251 -15.517 -8.069 1.00 93.31 89 MET A N 1
ATOM 701 C CA . MET A 1 89 ? 0.473 -14.722 -9.024 1.00 93.31 89 MET A CA 1
ATOM 702 C C . MET A 1 89 ? 1.301 -14.266 -10.231 1.00 93.31 89 MET A C 1
ATOM 704 O O . MET A 1 89 ? 0.800 -14.304 -11.354 1.00 93.31 89 MET A O 1
ATOM 708 N N . VAL A 1 90 ? 2.564 -13.876 -10.035 1.00 91.00 90 VAL A N 1
ATOM 709 C CA . VAL A 1 90 ? 3.483 -13.516 -11.127 1.00 91.00 90 VAL A CA 1
ATOM 710 C C . VAL A 1 90 ? 3.694 -14.712 -12.048 1.00 91.00 90 VAL A C 1
ATOM 712 O O . VAL A 1 90 ? 3.472 -14.595 -13.251 1.00 91.00 90 VAL A O 1
ATOM 715 N N . PHE A 1 91 ? 4.043 -15.882 -11.508 1.00 91.56 91 PHE A N 1
ATOM 716 C CA . PHE A 1 91 ? 4.225 -17.078 -12.333 1.00 91.56 91 PHE A CA 1
ATOM 717 C C . PHE A 1 91 ? 2.925 -17.533 -12.988 1.00 91.56 91 PHE A C 1
ATOM 719 O O . PHE A 1 91 ? 2.939 -17.871 -14.167 1.00 91.56 91 PHE A O 1
ATOM 726 N N . ALA A 1 92 ? 1.798 -17.481 -12.276 1.00 94.12 92 ALA A N 1
ATOM 727 C CA . ALA A 1 92 ? 0.493 -17.778 -12.853 1.00 94.12 92 ALA A CA 1
ATOM 728 C C . ALA A 1 92 ? 0.201 -16.866 -14.051 1.00 94.12 92 ALA A C 1
ATOM 730 O O . ALA A 1 92 ? -0.205 -17.363 -15.095 1.00 94.12 92 ALA A O 1
ATOM 731 N N . THR A 1 93 ? 0.496 -15.568 -13.933 1.00 91.50 93 THR A N 1
ATOM 732 C CA . THR A 1 93 ? 0.306 -14.580 -15.006 1.00 91.50 93 THR A CA 1
ATOM 733 C C . THR A 1 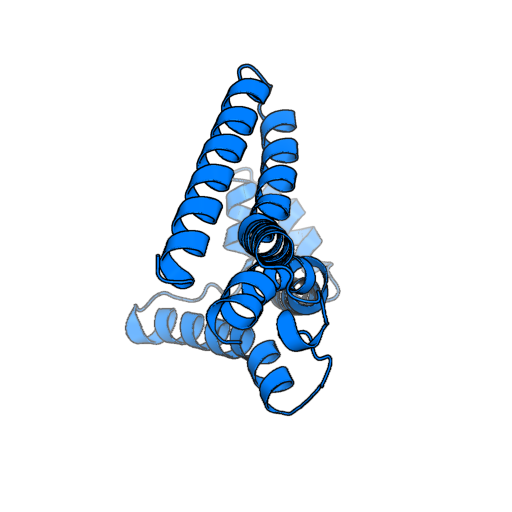93 ? 1.227 -14.842 -16.198 1.00 91.50 93 THR A C 1
ATOM 735 O O . THR A 1 93 ? 0.789 -14.782 -17.347 1.00 91.50 93 THR A O 1
ATOM 738 N N . LEU A 1 94 ? 2.504 -15.152 -15.955 1.00 89.12 94 LEU A N 1
ATOM 739 C CA . LEU A 1 94 ? 3.462 -15.468 -17.020 1.00 89.12 94 LEU A CA 1
ATOM 740 C C . LEU A 1 94 ? 3.056 -16.744 -17.767 1.00 89.12 94 LEU A C 1
ATOM 742 O O . LEU A 1 94 ? 3.004 -16.763 -18.997 1.00 89.12 94 LEU A O 1
ATOM 746 N N . LEU A 1 95 ? 2.709 -17.799 -17.027 1.00 91.38 95 LEU A N 1
ATOM 747 C CA . LEU A 1 95 ? 2.285 -19.075 -17.595 1.00 91.38 95 LEU A CA 1
ATOM 748 C C . LEU A 1 95 ? 0.958 -18.929 -18.345 1.00 91.38 95 LEU A C 1
ATOM 750 O O . LEU A 1 95 ? 0.841 -19.430 -19.461 1.00 91.38 95 LEU A O 1
ATOM 754 N N . SER A 1 96 ? -0.021 -18.207 -17.791 1.00 93.94 96 SER A N 1
ATOM 755 C CA . SER A 1 96 ? -1.288 -17.957 -18.480 1.00 93.94 96 SER A CA 1
ATOM 756 C C . SER A 1 96 ? -1.083 -17.139 -19.752 1.00 93.94 96 SER A C 1
ATOM 758 O O . SER A 1 96 ? -1.681 -17.450 -20.776 1.00 93.94 96 SER A O 1
ATOM 760 N N . SER A 1 97 ? -0.202 -16.137 -19.731 1.00 90.69 97 SER A N 1
ATOM 761 C CA . SER A 1 97 ? 0.105 -15.342 -20.926 1.00 90.69 97 SER A CA 1
ATOM 762 C C . SER A 1 97 ? 0.687 -16.213 -22.040 1.00 90.69 97 SER A C 1
ATOM 764 O O . SER A 1 97 ? 0.248 -16.118 -23.183 1.00 90.69 97 SER A O 1
ATOM 766 N N . LYS A 1 98 ? 1.596 -17.132 -21.698 1.00 90.69 98 LYS A N 1
ATOM 767 C CA . LYS A 1 98 ? 2.184 -18.056 -22.672 1.00 90.69 98 LYS A CA 1
ATOM 768 C C . LYS A 1 98 ? 1.185 -19.088 -23.190 1.00 90.69 98 LYS A C 1
ATOM 770 O O . LYS A 1 98 ? 1.016 -19.230 -24.394 1.00 90.69 98 LYS A O 1
ATOM 775 N N . TYR A 1 99 ? 0.536 -19.827 -22.294 1.00 94.50 99 TYR A N 1
ATOM 776 C CA . TYR A 1 99 ? -0.236 -21.014 -22.676 1.00 94.50 99 TYR A CA 1
ATOM 777 C C . TYR A 1 99 ? -1.685 -20.721 -23.061 1.00 94.50 99 TYR A C 1
ATOM 779 O O . TYR A 1 99 ? -2.269 -21.492 -23.814 1.00 94.50 99 TYR A O 1
ATOM 787 N N . ILE A 1 100 ? -2.274 -19.637 -22.550 1.00 93.88 100 ILE A N 1
ATOM 788 C CA . ILE A 1 100 ? -3.665 -19.266 -22.850 1.00 93.88 100 ILE A CA 1
ATOM 789 C C . ILE A 1 100 ? -3.704 -18.211 -23.952 1.00 93.88 100 ILE A C 1
ATOM 791 O O . ILE A 1 100 ? -4.480 -18.343 -24.893 1.00 93.88 100 ILE A O 1
ATOM 795 N N . LEU A 1 101 ? -2.872 -17.170 -23.845 1.00 91.62 101 LEU A N 1
ATOM 796 C CA . LEU A 1 101 ? -2.881 -16.053 -24.796 1.00 91.62 101 LEU A CA 1
ATOM 797 C C . LEU A 1 101 ? -1.895 -16.237 -25.959 1.00 91.62 101 LEU A C 1
ATOM 799 O O . LEU A 1 101 ? -1.931 -15.448 -26.898 1.00 91.62 101 LEU A O 1
ATOM 803 N N . GLY A 1 102 ? -1.026 -17.254 -25.909 1.00 89.44 102 GLY A N 1
ATOM 804 C CA . GLY A 1 102 ? -0.018 -17.497 -26.945 1.00 89.44 102 GLY A CA 1
ATOM 805 C C . GLY A 1 102 ? 1.055 -16.409 -27.021 1.00 89.44 102 GLY A C 1
ATOM 806 O O . GLY A 1 102 ? 1.692 -16.258 -28.058 1.00 89.44 102 GLY A O 1
ATOM 807 N N . ILE A 1 103 ? 1.229 -15.617 -25.957 1.00 85.94 103 ILE A N 1
ATOM 808 C CA . ILE A 1 103 ? 2.219 -14.539 -25.915 1.00 85.94 103 ILE A CA 1
ATOM 809 C C . ILE A 1 103 ? 3.567 -15.150 -25.555 1.00 85.94 103 ILE A C 1
ATOM 811 O O . ILE A 1 103 ? 3.752 -15.658 -24.444 1.00 85.94 103 ILE A O 1
ATOM 815 N N . ASP A 1 104 ? 4.522 -15.068 -26.477 1.00 81.94 104 ASP A N 1
ATOM 816 C CA . ASP A 1 104 ? 5.886 -15.480 -26.189 1.00 81.94 104 ASP A CA 1
ATOM 817 C C . ASP A 1 104 ? 6.482 -14.607 -25.086 1.00 81.94 104 ASP A C 1
ATOM 819 O O . ASP A 1 104 ? 6.529 -13.375 -25.154 1.00 81.94 104 ASP A O 1
ATOM 823 N N . LEU A 1 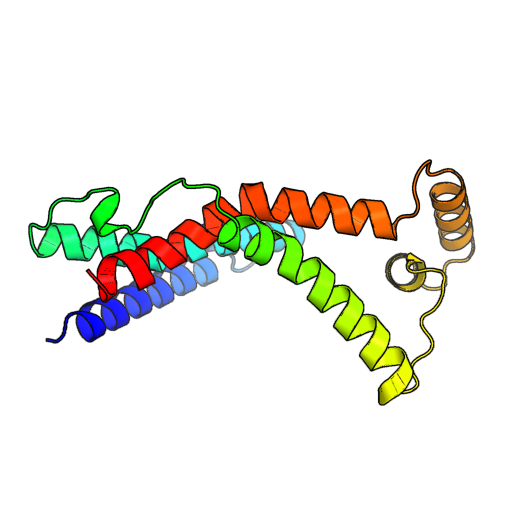105 ? 6.943 -15.277 -24.034 1.00 73.12 105 LEU A N 1
ATOM 824 C CA . LEU A 1 105 ? 7.708 -14.639 -22.982 1.00 73.12 105 LEU A CA 1
ATOM 825 C C . LEU A 1 105 ? 9.100 -14.378 -23.547 1.00 73.12 105 LEU A C 1
ATOM 827 O O . LEU A 1 105 ? 9.914 -15.295 -23.633 1.00 73.12 105 LEU A O 1
ATOM 831 N N . TYR A 1 106 ? 9.366 -13.140 -23.951 1.00 67.88 106 TYR A N 1
ATOM 832 C CA . TYR A 1 106 ? 10.717 -12.736 -24.315 1.00 67.88 106 TYR A CA 1
ATOM 833 C C . TYR A 1 106 ? 11.649 -13.016 -23.130 1.00 67.88 106 TYR A C 1
ATOM 835 O O . TYR A 1 106 ? 11.471 -12.456 -22.047 1.00 67.88 106 TYR A O 1
ATOM 843 N N . GLU A 1 107 ? 12.650 -13.878 -23.341 1.00 57.19 107 GLU A N 1
ATOM 844 C CA . GLU A 1 107 ? 13.630 -14.287 -22.317 1.00 57.19 107 GLU A CA 1
ATOM 845 C C . GLU A 1 107 ? 14.375 -13.093 -21.707 1.00 57.19 107 GLU A C 1
ATOM 847 O O . GLU A 1 107 ? 14.885 -13.163 -20.590 1.00 57.19 107 GLU A O 1
ATOM 852 N N . ASN A 1 108 ? 14.373 -11.961 -22.412 1.00 58.69 108 ASN A N 1
ATOM 853 C CA . ASN A 1 108 ? 14.913 -10.708 -21.939 1.00 58.69 108 ASN A CA 1
ATOM 854 C C . ASN A 1 108 ? 13.792 -9.783 -21.446 1.00 58.69 108 ASN A C 1
ATOM 856 O O . ASN A 1 108 ? 13.266 -8.963 -22.199 1.00 58.69 108 ASN A O 1
ATOM 860 N N . MET A 1 109 ? 13.491 -9.826 -20.143 1.00 56.50 109 MET A N 1
ATOM 861 C CA . MET A 1 109 ? 12.657 -8.809 -19.465 1.00 56.50 109 MET A CA 1
ATOM 862 C C . MET A 1 109 ? 13.176 -7.372 -19.623 1.00 56.50 109 MET A C 1
ATOM 864 O O . MET A 1 109 ? 12.491 -6.400 -19.308 1.00 56.50 109 MET A O 1
ATOM 868 N N . ASN A 1 110 ? 14.368 -7.241 -20.182 1.00 60.72 110 ASN A N 1
ATOM 869 C CA . ASN A 1 110 ? 14.952 -6.010 -20.656 1.00 60.72 110 ASN A CA 1
ATOM 870 C C . ASN A 1 110 ? 14.088 -5.307 -21.706 1.00 60.72 110 ASN A C 1
ATOM 872 O O . ASN A 1 110 ? 14.253 -4.112 -21.865 1.00 60.72 110 ASN A O 1
ATOM 876 N N . ALA A 1 111 ? 13.144 -5.978 -22.379 1.00 59.25 111 ALA A N 1
ATOM 877 C CA . ALA A 1 111 ? 12.208 -5.340 -23.312 1.00 59.25 111 ALA A CA 1
ATOM 878 C C . ALA A 1 111 ? 11.449 -4.149 -22.690 1.00 59.25 111 ALA A C 1
ATOM 880 O O . ALA A 1 111 ? 11.264 -3.127 -23.346 1.00 59.25 111 ALA A O 1
ATOM 881 N N . ALA A 1 112 ? 11.081 -4.235 -21.405 1.00 62.47 112 ALA A N 1
ATOM 882 C CA . ALA A 1 112 ? 10.455 -3.120 -20.693 1.00 62.47 112 ALA A CA 1
ATOM 883 C C . ALA A 1 112 ? 11.436 -1.956 -20.455 1.00 62.47 112 ALA A C 1
ATOM 885 O O . ALA A 1 112 ? 11.053 -0.798 -20.590 1.00 62.47 112 ALA A O 1
ATOM 886 N N . LEU A 1 113 ? 12.702 -2.261 -20.148 1.00 65.75 113 LEU A N 1
ATOM 887 C CA . LEU A 1 113 ? 13.766 -1.266 -19.978 1.00 65.75 113 LEU A CA 1
ATOM 888 C C . LEU A 1 113 ? 14.178 -0.646 -21.320 1.00 65.75 113 LEU A C 1
ATOM 890 O O . LEU A 1 113 ? 14.361 0.561 -21.405 1.00 65.75 113 LEU A O 1
ATOM 894 N N . PHE A 1 114 ? 14.250 -1.446 -22.381 1.00 68.12 114 PHE A N 1
ATOM 895 C CA . PHE A 1 114 ? 14.514 -1.032 -23.756 1.00 68.12 114 PHE A CA 1
ATOM 896 C C . PHE A 1 114 ? 13.420 -0.111 -24.291 1.00 68.12 114 PHE A C 1
ATOM 898 O O . PHE A 1 114 ? 13.728 0.902 -24.913 1.00 68.12 114 PHE A O 1
ATOM 905 N N . GLY A 1 115 ? 12.159 -0.370 -23.934 1.00 65.25 115 GLY A N 1
ATOM 906 C CA . GLY A 1 115 ? 11.055 0.555 -24.193 1.00 65.25 115 GLY A CA 1
ATOM 907 C C . GLY A 1 115 ? 11.250 1.947 -23.572 1.00 65.25 115 GLY A C 1
ATOM 908 O O . GLY A 1 115 ? 10.710 2.916 -24.097 1.00 65.25 115 GLY A O 1
ATOM 909 N N . MET A 1 116 ? 12.051 2.083 -22.505 1.00 69.31 116 MET A N 1
ATOM 910 C CA . MET A 1 116 ? 12.384 3.388 -21.905 1.00 69.31 116 MET A CA 1
ATOM 911 C C . MET A 1 116 ? 13.468 4.141 -22.684 1.00 69.31 116 MET A C 1
ATOM 913 O O . MET A 1 116 ? 13.554 5.363 -22.577 1.00 69.31 116 MET A O 1
ATOM 917 N N . VAL A 1 117 ? 14.304 3.425 -23.442 1.00 73.81 117 VAL A N 1
ATOM 918 C CA . VAL A 1 117 ? 15.423 3.995 -24.209 1.00 73.81 117 VAL A CA 1
ATOM 919 C C . VAL A 1 117 ? 15.055 4.262 -25.675 1.00 73.81 117 VAL A C 1
ATOM 921 O O . VAL A 1 117 ? 15.757 5.004 -26.366 1.00 73.81 117 VAL A O 1
ATOM 924 N N . GLY A 1 118 ? 13.929 3.702 -26.131 1.00 71.12 118 GLY A N 1
ATOM 925 C CA . GLY A 1 118 ? 13.430 3.835 -27.497 1.00 71.12 118 GLY A CA 1
ATOM 926 C C . GLY A 1 118 ? 14.390 3.246 -28.533 1.00 71.12 118 GLY A C 1
ATOM 927 O O . GLY A 1 118 ? 15.255 2.433 -28.214 1.00 71.12 118 GLY A O 1
ATOM 928 N N . ASP A 1 119 ? 14.281 3.704 -29.780 1.00 78.31 119 ASP A N 1
ATOM 929 C CA . ASP A 1 119 ? 15.082 3.190 -30.902 1.00 78.31 119 ASP A CA 1
ATOM 930 C C . ASP A 1 119 ? 16.533 3.713 -30.929 1.00 78.31 119 ASP A C 1
ATOM 932 O O . ASP A 1 119 ? 17.207 3.599 -31.950 1.00 78.31 119 ASP A O 1
ATOM 936 N N . ASN A 1 120 ? 17.047 4.308 -29.843 1.00 83.69 120 ASN A N 1
ATOM 937 C CA . ASN A 1 120 ? 18.418 4.822 -29.799 1.00 83.69 120 ASN A CA 1
ATOM 938 C C . ASN A 1 120 ? 19.433 3.660 -29.718 1.00 83.69 120 ASN A C 1
ATOM 940 O O . ASN A 1 120 ? 19.615 3.086 -28.639 1.00 83.69 120 ASN A O 1
ATOM 944 N N . PRO A 1 121 ? 20.180 3.345 -30.797 1.00 81.12 121 PRO A N 1
ATOM 945 C CA . PRO A 1 121 ? 20.998 2.132 -30.844 1.00 81.12 121 PRO A CA 1
ATOM 946 C C . PRO A 1 121 ? 22.176 2.166 -29.864 1.00 81.12 121 PRO A C 1
ATOM 948 O O . PRO A 1 121 ? 22.581 1.134 -29.330 1.00 81.12 121 PRO A O 1
ATOM 951 N N . GLN A 1 122 ? 22.721 3.357 -29.597 1.00 85.56 122 GLN A N 1
ATOM 952 C CA . GLN A 1 122 ? 23.844 3.533 -28.674 1.00 85.56 122 GLN A CA 1
ATOM 953 C C . GLN A 1 122 ? 23.405 3.286 -27.233 1.00 85.56 122 GLN A C 1
ATOM 955 O O . GLN A 1 122 ? 24.079 2.588 -26.478 1.00 85.56 122 GLN A O 1
ATOM 960 N N . ALA A 1 123 ? 22.251 3.833 -26.865 1.00 84.12 123 ALA A N 1
ATOM 961 C CA . ALA A 1 123 ? 21.717 3.700 -25.522 1.00 84.12 123 ALA A CA 1
ATOM 962 C C . ALA A 1 123 ? 21.199 2.269 -25.260 1.00 84.12 123 ALA A C 1
ATOM 964 O O . ALA A 1 123 ? 21.409 1.727 -24.175 1.00 84.12 123 ALA A O 1
ATOM 965 N N . MET A 1 124 ? 20.652 1.603 -26.284 1.00 82.38 124 MET A N 1
ATOM 966 C CA . MET A 1 124 ? 20.330 0.170 -26.262 1.00 82.38 124 MET A CA 1
ATOM 967 C C . MET A 1 124 ? 21.571 -0.703 -26.022 1.00 82.38 124 MET A C 1
ATOM 969 O O . MET A 1 124 ? 21.556 -1.573 -25.149 1.00 82.38 124 MET A O 1
ATOM 973 N N . ALA A 1 125 ? 22.666 -0.452 -26.749 1.00 84.44 125 ALA A N 1
ATOM 974 C CA . ALA A 1 125 ? 23.916 -1.197 -26.589 1.00 84.44 125 ALA A CA 1
ATOM 975 C C . ALA A 1 125 ? 24.539 -0.997 -25.197 1.00 84.44 125 ALA A C 1
ATOM 977 O O . ALA A 1 125 ? 25.009 -1.956 -24.583 1.00 84.44 125 ALA A O 1
ATOM 978 N N . GLN A 1 126 ? 24.499 0.231 -24.670 1.00 86.56 126 GLN A N 1
ATOM 979 C CA . GLN A 1 126 ? 24.968 0.532 -23.316 1.00 86.56 126 GLN A CA 1
ATOM 980 C C . GLN A 1 126 ? 24.134 -0.181 -22.250 1.00 86.56 126 GLN A C 1
ATOM 982 O O . GLN A 1 126 ? 24.703 -0.800 -21.352 1.00 86.56 126 GLN A O 1
ATOM 987 N N . LEU A 1 127 ? 22.803 -0.141 -22.360 1.00 84.00 127 LEU A N 1
ATOM 988 C CA . LEU A 1 127 ? 21.917 -0.825 -21.422 1.00 84.00 127 LEU A CA 1
ATOM 989 C C . LEU A 1 127 ? 22.153 -2.343 -21.457 1.00 84.00 127 LEU A C 1
ATOM 991 O O . LEU A 1 127 ? 22.315 -2.962 -20.407 1.00 84.00 127 LEU A O 1
ATOM 995 N N . GLN A 1 128 ? 22.258 -2.938 -22.650 1.00 82.31 128 GLN A N 1
ATOM 996 C CA . GLN A 1 128 ? 22.569 -4.363 -22.812 1.00 82.31 128 GLN A CA 1
ATOM 997 C C . GLN A 1 128 ? 23.909 -4.734 -22.161 1.00 82.31 128 GLN A C 1
ATOM 999 O O . GLN A 1 128 ? 23.983 -5.736 -21.449 1.00 82.31 128 GLN A O 1
ATOM 1004 N N . ALA A 1 129 ? 24.954 -3.924 -22.356 1.00 86.50 129 ALA A N 1
ATOM 1005 C CA . ALA A 1 129 ? 26.257 -4.146 -21.734 1.00 86.50 129 ALA A CA 1
ATOM 1006 C C . ALA A 1 129 ? 26.191 -4.056 -20.200 1.00 86.50 129 ALA A C 1
ATOM 1008 O O . ALA A 1 129 ? 26.754 -4.908 -19.515 1.00 86.50 129 ALA A O 1
ATOM 1009 N N . GLN A 1 130 ? 25.465 -3.073 -19.656 1.00 85.44 130 GLN A N 1
ATOM 1010 C CA . GLN A 1 130 ? 25.277 -2.928 -18.209 1.00 85.44 130 GLN A CA 1
ATOM 1011 C C . GLN A 1 130 ? 24.548 -4.127 -17.605 1.00 85.44 130 GLN A C 1
ATOM 1013 O O . GLN A 1 130 ? 24.968 -4.635 -16.571 1.00 85.44 130 GLN A O 1
ATOM 1018 N N . MET A 1 131 ? 23.488 -4.608 -18.253 1.00 81.88 131 MET A N 1
ATOM 1019 C CA . MET A 1 131 ? 22.720 -5.750 -17.754 1.00 81.88 131 MET A CA 1
ATOM 1020 C C . MET A 1 131 ? 23.499 -7.059 -17.849 1.00 81.88 131 MET A C 1
ATOM 1022 O O . MET A 1 131 ? 23.440 -7.858 -16.921 1.00 81.88 131 MET A O 1
ATOM 1026 N N . ASN A 1 132 ? 24.276 -7.262 -18.916 1.00 83.50 132 ASN A N 1
ATOM 1027 C CA . ASN A 1 132 ? 25.160 -8.425 -19.032 1.00 83.50 132 ASN A CA 1
ATOM 1028 C C . ASN A 1 132 ? 26.280 -8.413 -17.976 1.00 83.50 132 ASN A C 1
ATOM 1030 O O . ASN A 1 132 ? 26.783 -9.470 -17.609 1.00 83.50 132 ASN A O 1
ATOM 1034 N N . ALA A 1 133 ? 26.670 -7.230 -17.493 1.00 87.56 133 ALA A N 1
ATOM 1035 C CA . ALA A 1 133 ? 27.645 -7.070 -16.419 1.00 87.56 133 ALA A CA 1
ATOM 1036 C C . ALA A 1 133 ? 27.034 -7.201 -15.009 1.00 87.56 133 ALA A C 1
ATOM 1038 O O . ALA A 1 133 ? 27.781 -7.225 -14.028 1.00 87.56 133 ALA A O 1
ATOM 1039 N N . MET A 1 134 ? 25.701 -7.272 -14.870 1.00 84.75 134 MET A N 1
ATOM 1040 C CA . MET A 1 134 ? 25.067 -7.436 -13.561 1.00 84.75 134 MET A CA 1
ATOM 1041 C C . MET A 1 134 ? 25.296 -8.853 -13.013 1.00 84.75 134 MET A C 1
ATOM 1043 O O . MET A 1 134 ? 25.161 -9.832 -13.745 1.00 84.75 134 MET A O 1
ATOM 1047 N N . PRO A 1 135 ? 25.569 -8.995 -11.703 1.00 86.44 135 PRO A N 1
ATOM 1048 C CA . PRO A 1 135 ? 25.824 -10.299 -11.087 1.00 86.44 135 PRO A CA 1
ATOM 1049 C C . PRO A 1 135 ? 24.567 -11.176 -10.973 1.00 86.44 135 PRO A C 1
ATOM 1051 O O . PRO A 1 135 ? 24.674 -12.381 -10.762 1.00 86.44 135 PRO A O 1
ATOM 1054 N N . LEU A 1 136 ? 23.376 -10.580 -11.079 1.00 85.06 136 LEU A N 1
ATOM 1055 C CA . LEU A 1 136 ? 22.088 -11.263 -11.023 1.00 85.06 136 LEU A CA 1
ATOM 1056 C C . LEU A 1 136 ? 21.196 -10.781 -12.173 1.00 85.06 136 LEU A C 1
ATOM 1058 O O . LEU A 1 136 ? 21.177 -9.579 -12.450 1.00 85.06 136 LEU A O 1
ATOM 1062 N N . PRO A 1 137 ? 20.409 -11.674 -12.804 1.00 83.50 137 PRO A N 1
ATOM 1063 C CA . PRO A 1 137 ? 19.427 -11.267 -13.801 1.00 83.50 137 PRO A CA 1
ATOM 1064 C C . PRO A 1 137 ? 18.426 -10.260 -13.226 1.00 83.50 137 PRO A C 1
ATOM 1066 O O . PRO A 1 137 ? 17.933 -10.435 -12.107 1.00 83.50 137 PRO A O 1
ATOM 1069 N N . TYR A 1 138 ? 18.075 -9.245 -14.020 1.00 80.50 138 TYR A N 1
ATOM 1070 C CA . TYR A 1 138 ? 17.191 -8.149 -13.604 1.00 80.50 138 TYR A CA 1
ATOM 1071 C C . TYR A 1 138 ? 15.858 -8.640 -13.017 1.00 80.50 138 TYR A C 1
ATOM 1073 O O . TYR A 1 138 ? 15.411 -8.123 -11.997 1.00 80.50 138 TYR A O 1
ATOM 1081 N N . PHE A 1 139 ? 15.276 -9.702 -13.588 1.00 83.69 139 PHE A N 1
ATOM 1082 C CA . PHE A 1 139 ? 14.060 -10.340 -13.069 1.00 83.69 139 PHE A CA 1
ATOM 1083 C C . PHE A 1 139 ? 14.144 -10.665 -11.572 1.00 83.69 139 PHE A C 1
ATOM 1085 O O . PHE A 1 139 ? 13.241 -10.319 -10.811 1.00 83.69 139 PHE A O 1
ATOM 1092 N N . TRP A 1 140 ? 15.234 -11.305 -11.139 1.00 86.56 140 TRP A N 1
ATOM 1093 C CA . TRP A 1 140 ? 15.407 -11.708 -9.745 1.00 86.56 140 TRP A CA 1
ATOM 1094 C C . TRP A 1 140 ? 15.602 -10.506 -8.835 1.00 86.56 140 TRP A C 1
ATOM 1096 O O . TRP A 1 140 ? 15.042 -10.481 -7.742 1.00 86.56 140 TRP A O 1
ATOM 1106 N N . ILE A 1 141 ? 16.334 -9.491 -9.300 1.00 87.88 141 ILE A N 1
ATOM 1107 C CA . ILE A 1 141 ? 16.501 -8.235 -8.566 1.00 87.88 141 ILE A CA 1
ATOM 1108 C C . ILE A 1 141 ? 15.128 -7.597 -8.339 1.00 87.88 141 ILE A C 1
ATOM 1110 O O . ILE A 1 141 ? 14.762 -7.337 -7.197 1.00 87.88 141 ILE A O 1
ATOM 1114 N N . THR A 1 142 ? 14.324 -7.425 -9.391 1.00 86.38 142 THR A N 1
ATOM 1115 C CA . THR A 1 142 ? 12.981 -6.839 -9.286 1.00 86.38 142 THR A CA 1
ATOM 1116 C C . THR A 1 142 ? 12.058 -7.663 -8.392 1.00 86.38 142 THR A C 1
ATOM 1118 O O . THR A 1 142 ? 11.363 -7.090 -7.553 1.00 86.38 142 THR A O 1
ATOM 1121 N N . LEU A 1 143 ? 12.061 -8.993 -8.526 1.00 89.56 143 LEU A N 1
ATOM 1122 C CA . LEU A 1 143 ? 11.226 -9.876 -7.712 1.00 89.56 143 LEU A CA 1
ATOM 1123 C C . LEU A 1 143 ? 11.592 -9.773 -6.226 1.00 89.56 143 LEU A C 1
ATOM 1125 O O . LEU A 1 143 ? 10.720 -9.553 -5.385 1.00 89.56 143 LEU A O 1
ATOM 1129 N N . ILE A 1 144 ? 12.881 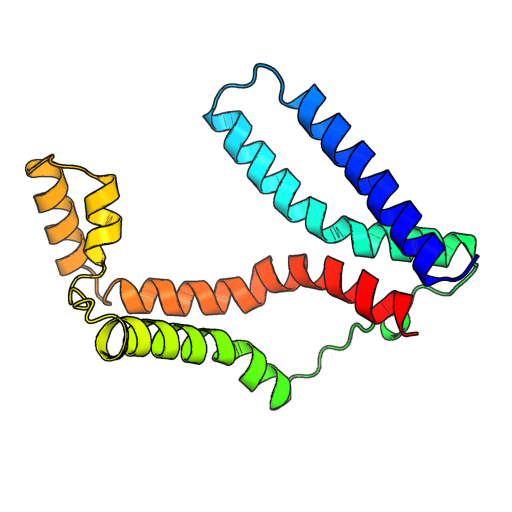-9.884 -5.901 1.00 91.94 144 ILE A N 1
ATOM 1130 C CA . ILE A 1 144 ? 13.377 -9.826 -4.523 1.00 91.94 144 ILE A CA 1
ATOM 1131 C C . ILE A 1 144 ? 13.128 -8.435 -3.932 1.00 91.94 144 ILE A C 1
ATOM 1133 O O . ILE A 1 144 ? 12.554 -8.323 -2.848 1.00 91.94 144 ILE A O 1
ATOM 1137 N N . SER A 1 145 ? 13.483 -7.365 -4.650 1.00 91.69 145 SER A N 1
ATOM 1138 C CA . SER A 1 145 ? 13.224 -5.990 -4.213 1.00 91.69 145 SER A CA 1
ATOM 1139 C C . SER A 1 145 ? 11.733 -5.731 -3.998 1.00 91.69 145 SER A C 1
ATOM 1141 O O . SER A 1 145 ? 11.371 -5.103 -3.007 1.00 91.69 145 SER A O 1
ATOM 1143 N N . GLY A 1 146 ? 10.861 -6.253 -4.866 1.00 91.81 146 GLY A N 1
ATOM 1144 C CA . GLY A 1 146 ? 9.409 -6.155 -4.720 1.00 91.81 146 GLY A CA 1
ATOM 1145 C C . GLY A 1 146 ? 8.888 -6.849 -3.460 1.00 91.81 146 GLY A C 1
ATOM 1146 O O . GLY A 1 146 ? 8.078 -6.274 -2.733 1.00 91.81 146 GLY A O 1
ATOM 1147 N N . LEU A 1 147 ? 9.398 -8.044 -3.144 1.00 93.75 147 LEU A N 1
ATOM 1148 C CA . LEU A 1 147 ? 9.041 -8.768 -1.918 1.00 93.75 147 LEU A CA 1
ATOM 1149 C C . LEU A 1 147 ? 9.447 -8.003 -0.656 1.00 93.75 147 LEU A C 1
ATOM 1151 O O . LEU A 1 147 ? 8.658 -7.922 0.287 1.00 93.75 147 LEU A O 1
ATOM 1155 N N . PHE A 1 148 ? 10.646 -7.417 -0.639 1.00 94.31 148 PHE A N 1
ATOM 1156 C CA . PHE A 1 148 ? 11.108 -6.601 0.486 1.00 94.31 148 PHE A CA 1
ATOM 1157 C C . PHE A 1 148 ? 10.359 -5.269 0.591 1.00 94.31 148 PHE A C 1
ATOM 1159 O O . PHE A 1 148 ? 9.989 -4.863 1.694 1.00 94.31 148 PHE A O 1
ATOM 1166 N N . ALA A 1 149 ? 10.076 -4.605 -0.532 1.00 92.19 149 ALA A N 1
ATOM 1167 C CA . ALA A 1 149 ? 9.245 -3.401 -0.559 1.00 92.19 149 ALA A CA 1
ATOM 1168 C C . ALA A 1 149 ? 7.834 -3.687 -0.016 1.00 92.19 149 ALA A C 1
ATOM 1170 O O . ALA A 1 149 ? 7.288 -2.890 0.749 1.00 92.19 149 ALA A O 1
ATOM 1171 N N . GLY A 1 150 ? 7.292 -4.868 -0.341 1.00 91.19 150 GLY A N 1
ATOM 1172 C CA . GLY A 1 150 ? 6.048 -5.410 0.201 1.00 91.19 150 GLY A CA 1
ATOM 1173 C C . GLY A 1 150 ? 6.040 -5.480 1.729 1.00 91.19 150 GLY A C 1
ATOM 1174 O O . GLY A 1 150 ? 5.113 -4.978 2.357 1.00 91.19 150 GLY A O 1
ATOM 1175 N N . LEU A 1 151 ? 7.091 -6.047 2.329 1.00 90.62 151 LEU A N 1
ATOM 1176 C CA . LEU A 1 151 ? 7.213 -6.204 3.786 1.00 90.62 151 LEU A CA 1
ATOM 1177 C C . LEU A 1 151 ? 7.497 -4.912 4.554 1.00 90.62 151 LEU A C 1
ATOM 1179 O O . LEU A 1 151 ? 7.344 -4.885 5.774 1.00 90.62 151 LEU A O 1
ATOM 1183 N N . THR A 1 152 ? 7.955 -3.869 3.868 1.00 91.69 152 THR A N 1
ATOM 1184 C CA . THR A 1 152 ? 8.453 -2.648 4.504 1.00 91.69 152 THR A CA 1
ATOM 1185 C C . THR A 1 152 ? 7.478 -1.497 4.294 1.00 91.69 152 THR A C 1
ATOM 1187 O O . THR A 1 152 ? 6.473 -1.397 4.996 1.00 91.69 152 THR A O 1
ATOM 1190 N N . ILE A 1 153 ? 7.756 -0.628 3.324 1.00 90.12 153 ILE A N 1
ATOM 1191 C CA . ILE A 1 153 ? 7.002 0.604 3.096 1.00 90.12 153 ILE A CA 1
ATOM 1192 C C . ILE A 1 153 ? 5.550 0.266 2.752 1.00 90.12 153 ILE A C 1
ATOM 1194 O O . ILE A 1 153 ? 4.639 0.831 3.352 1.00 90.12 153 ILE A O 1
ATOM 1198 N N . ASN A 1 154 ? 5.319 -0.715 1.877 1.00 90.56 154 ASN A N 1
ATOM 1199 C CA . ASN A 1 154 ? 3.960 -1.068 1.469 1.00 90.56 154 ASN A CA 1
ATOM 1200 C C . ASN A 1 154 ? 3.151 -1.669 2.623 1.00 90.56 154 ASN A C 1
ATOM 1202 O O . ASN A 1 154 ? 1.977 -1.342 2.755 1.00 90.56 154 ASN A O 1
ATOM 1206 N N . ALA A 1 155 ? 3.763 -2.480 3.494 1.00 89.94 155 ALA A N 1
ATOM 1207 C CA . ALA A 1 155 ? 3.088 -3.011 4.677 1.00 89.94 155 ALA A CA 1
ATOM 1208 C C . ALA A 1 155 ? 2.656 -1.897 5.643 1.00 89.94 155 ALA A C 1
ATOM 1210 O O . ALA A 1 155 ? 1.554 -1.949 6.186 1.00 89.94 155 ALA A O 1
ATOM 1211 N N . VAL A 1 156 ? 3.496 -0.875 5.838 1.00 90.25 156 VAL A N 1
ATOM 1212 C CA . VAL A 1 156 ? 3.171 0.277 6.695 1.00 90.25 156 VAL A CA 1
ATOM 1213 C C . VAL A 1 156 ? 2.027 1.102 6.107 1.00 90.25 156 VAL A C 1
ATOM 1215 O O . VAL A 1 156 ? 1.109 1.474 6.836 1.00 90.25 156 VAL A O 1
ATOM 1218 N N . LEU A 1 157 ? 2.052 1.366 4.799 1.00 91.19 157 LEU A N 1
ATOM 1219 C CA . LEU A 1 157 ? 0.986 2.119 4.134 1.00 91.19 157 LEU A CA 1
ATOM 1220 C C . LEU A 1 157 ? -0.333 1.330 4.116 1.00 91.19 157 LEU A C 1
ATOM 1222 O O . LEU A 1 157 ? -1.375 1.861 4.496 1.00 91.19 157 LEU A O 1
ATOM 1226 N N . ALA A 1 158 ? -0.283 0.039 3.779 1.00 89.19 158 ALA A N 1
ATOM 1227 C CA . ALA A 1 158 ? -1.446 -0.849 3.774 1.00 89.19 158 ALA A CA 1
ATOM 1228 C C . ALA A 1 158 ? -2.026 -1.080 5.179 1.00 89.19 158 ALA A C 1
ATOM 1230 O O . ALA A 1 158 ? -3.231 -1.275 5.331 1.00 89.19 158 ALA A O 1
ATOM 1231 N N . PHE A 1 159 ? -1.206 -1.005 6.233 1.00 90.81 159 PHE A N 1
ATOM 1232 C CA . PHE A 1 159 ? -1.705 -1.053 7.607 1.00 90.81 159 PHE A CA 1
ATOM 1233 C C . PHE A 1 159 ? -2.701 0.080 7.901 1.00 90.81 159 PHE A C 1
ATOM 1235 O O . PHE A 1 159 ? -3.656 -0.138 8.645 1.00 90.81 159 PHE A O 1
ATOM 1242 N N . GLY A 1 160 ? -2.522 1.264 7.302 1.00 89.44 160 GLY A N 1
ATOM 1243 C CA . GLY A 1 160 ? -3.476 2.369 7.416 1.00 89.44 160 GLY A CA 1
ATOM 1244 C C . GLY A 1 160 ? -4.878 1.997 6.929 1.00 89.44 160 GLY A C 1
ATOM 1245 O O . GLY A 1 160 ? -5.877 2.333 7.567 1.00 89.44 160 GLY A O 1
ATOM 1246 N N . GLU A 1 161 ? -4.953 1.238 5.843 1.00 90.62 161 GLU A N 1
ATOM 1247 C CA . GLU A 1 161 ? -6.215 0.734 5.313 1.00 90.62 161 GLU A CA 1
ATOM 1248 C C . GLU A 1 161 ? -6.790 -0.343 6.239 1.00 90.62 161 GLU A C 1
ATOM 1250 O O . GLU A 1 161 ? -7.920 -0.211 6.716 1.00 90.62 161 GLU A O 1
ATOM 1255 N N . GLU A 1 162 ? -5.993 -1.351 6.600 1.00 89.88 162 GLU A N 1
ATOM 1256 C CA . GLU A 1 162 ? -6.477 -2.486 7.397 1.00 89.88 162 GLU A CA 1
ATOM 1257 C C . GLU A 1 162 ? -6.906 -2.116 8.812 1.00 89.88 162 GLU A C 1
ATOM 1259 O O . GLU A 1 162 ? -7.882 -2.668 9.334 1.00 89.88 162 GLU A O 1
ATOM 1264 N N . ALA A 1 163 ? -6.230 -1.154 9.433 1.00 89.12 163 ALA A N 1
ATOM 1265 C CA . ALA A 1 163 ? -6.633 -0.630 10.727 1.00 89.12 163 ALA A CA 1
ATOM 1266 C C . ALA A 1 163 ? -8.000 0.074 10.658 1.00 89.12 163 ALA A C 1
ATOM 1268 O O . ALA A 1 163 ? -8.814 -0.057 11.576 1.00 89.12 163 ALA A O 1
ATOM 1269 N N . GLY A 1 164 ? -8.285 0.769 9.553 1.00 87.38 164 GLY A N 1
ATOM 1270 C CA . GLY A 1 164 ? -9.580 1.395 9.304 1.00 87.38 164 GLY A CA 1
ATOM 1271 C C . GLY A 1 164 ? -10.684 0.368 9.040 1.00 87.38 164 GLY A C 1
ATOM 1272 O O . GLY A 1 164 ? -11.670 0.312 9.777 1.00 87.38 164 GLY A O 1
ATOM 1273 N N . TRP A 1 165 ? -10.515 -0.468 8.012 1.00 84.12 165 TRP A N 1
ATOM 1274 C CA . TRP A 1 165 ? -11.537 -1.428 7.587 1.00 84.12 165 TRP A CA 1
ATOM 1275 C C . TRP A 1 165 ? -11.727 -2.536 8.617 1.00 84.12 165 TRP A C 1
ATOM 1277 O O . TRP A 1 165 ? -12.801 -2.670 9.198 1.00 84.12 165 TRP A O 1
ATOM 1287 N N . ARG A 1 166 ? -10.681 -3.324 8.880 1.00 83.56 166 ARG A N 1
ATOM 1288 C CA . ARG A 1 166 ? -10.772 -4.509 9.737 1.00 83.56 166 ARG A CA 1
ATOM 1289 C C . ARG A 1 166 ? -10.783 -4.150 11.213 1.00 83.56 166 ARG A C 1
ATOM 1291 O O . ARG A 1 166 ? -11.526 -4.752 11.981 1.00 83.56 166 ARG A O 1
ATOM 1298 N N . GLY A 1 167 ? -9.977 -3.173 11.613 1.00 84.25 167 GLY A N 1
ATOM 1299 C CA . GLY A 1 167 ? -9.954 -2.697 12.991 1.00 84.25 167 GLY A CA 1
ATOM 1300 C C . GLY A 1 167 ? -11.295 -2.092 13.391 1.00 84.25 167 GLY A C 1
ATOM 1301 O O . GLY A 1 167 ? -12.015 -2.656 14.217 1.00 84.25 167 GLY A O 1
ATOM 1302 N N . TYR A 1 168 ? -11.665 -0.968 12.778 1.00 84.50 168 TYR A N 1
ATOM 1303 C CA . TYR A 1 168 ? -12.840 -0.229 13.218 1.00 84.50 168 TYR A CA 1
ATOM 1304 C C . TYR A 1 168 ? -14.166 -0.811 12.740 1.00 84.50 168 TYR A C 1
ATOM 1306 O O . TYR A 1 168 ? -15.103 -0.761 13.519 1.00 84.50 168 TYR A O 1
ATOM 1314 N N . LEU A 1 169 ? -14.337 -1.360 11.536 1.00 84.81 169 LEU A N 1
ATOM 1315 C CA . LEU A 1 169 ? -15.685 -1.812 11.138 1.00 84.81 169 LEU A CA 1
ATOM 1316 C C . LEU A 1 169 ? -16.102 -3.140 11.776 1.00 84.81 169 LEU A C 1
ATOM 1318 O O . LEU A 1 169 ? -17.291 -3.312 12.047 1.00 84.81 169 LEU A O 1
ATOM 1322 N N . PHE A 1 170 ? -15.154 -4.044 12.034 1.00 78.50 170 PHE A N 1
ATOM 1323 C CA . PHE A 1 170 ? -15.456 -5.397 12.515 1.00 78.50 170 PHE A CA 1
ATOM 1324 C C . PHE A 1 170 ? -15.392 -5.566 14.043 1.00 78.50 170 PHE A C 1
ATOM 1326 O O . PHE A 1 170 ? -16.002 -6.505 14.549 1.00 78.50 170 PHE A O 1
ATOM 1333 N N . ASN A 1 171 ? -14.700 -4.682 14.778 1.00 64.00 171 ASN A N 1
ATOM 1334 C CA . ASN A 1 171 ? -14.667 -4.685 16.257 1.00 64.00 171 ASN A CA 1
ATOM 1335 C C . ASN A 1 171 ? -15.649 -3.683 16.878 1.00 64.00 171 ASN A C 1
ATOM 1337 O O . ASN A 1 171 ? -15.980 -3.802 18.075 1.00 64.00 171 ASN A O 1
#

Sequence (171 aa):
MKKSNQFAVLVCALSFVAAGIFYLSTRGMDATKFQTIRALFSSFYMFLPLISSLVLMKINDKKITSKALAASFKINWAWIFAWLSPIVMVFATLLSSKYILGIDLYENMNAALFGMVGDNPQAMAQLQAQMNAMPLPYFWITLISGLFAGLTINAVLAFGEEAGWRGYLFN

Foldseek 3Di:
DALVVQLVVQLVVVLVVLVVCLVVVCPPDDPVVNVVVVVVSVLVNLLSLVVSLVVVCVVVVHDDDCQLLVNDDDDDPVNVCVLCVVVVVVVVVVVCCCPVVVDDDDPQPCVVVCVVVDPPVVVVVVVVVVQVPDPDHPVVVCVVVVSVCCVPSVVVSNSSNSSRPVNNNVD